Protein AF-R6P346-F1 (afdb_monomer)

Radius of gyration: 27.14 Å; Cα contacts (8 Å, |Δi|>4): 296; chains: 1; bounding box: 44×30×105 Å

Solvent-accessible surface area (backbone atoms only — not comparable to full-atom values): 9159 Å² total; per-residue (Å²): 132,90,81,92,87,89,82,78,83,77,78,68,82,80,81,81,83,85,81,82,84,77,73,77,71,70,76,70,74,72,67,79,72,80,58,86,60,63,39,79,64,28,87,74,24,28,41,23,82,44,102,48,76,56,70,50,68,56,84,83,54,92,90,52,68,62,39,44,35,38,39,32,44,35,29,41,39,32,44,99,91,45,80,45,60,34,38,40,38,41,31,28,41,20,12,69,81,76,66,38,36,34,47,75,49,69,51,77,48,56,88,56,82,54,59,46,73,49,77,48,76,58,56,27,32,39,38,38,38,36,25,44,72,88,40,64,36,34,72,52,36,37,37,46,39,34,86,60,51,74,43,81,104

Secondary structure (DSSP, 8-state):
--------SSSSTTSSS-S-----------TT---TT-EE-STT-EEEEEEEEEEEE----TT--EEEEEEEEEEEEE-SS-EEEEEEEEEEEEETTTTEEEEEEEEEE--STTEEEEEEEETTEEEEEEEETTEEEEEEEEEE-TTS-EEE-

Sequence (153 aa):
MKKAVSIPLALILTFAICLSANAWVEVVDCGSVEIGGLRPIKNGYHLMDVDEENSFVSDVVRGCPERAKSATFAYVISNDELVERLYVTVSGIYSQVGNDADITSASCVCPADGFGYRVSVNGNICTVYLTFDDVEAGAISYKLATNGSITKI

pLDDT: mean 78.71, std 21.58, range [34.0, 98.0]

Structure (mmCIF, N/CA/C/O backbone):
data_AF-R6P346-F1
#
_entry.id   AF-R6P346-F1
#
loop_
_atom_site.group_PDB
_atom_site.id
_atom_site.type_symbol
_atom_site.label_atom_id
_atom_site.label_alt_id
_atom_site.label_comp_id
_atom_site.label_asym_id
_atom_site.label_entity_id
_atom_site.label_seq_id
_atom_site.pdbx_PDB_ins_code
_atom_site.Cartn_x
_atom_site.Cartn_y
_atom_site.Cartn_z
_atom_site.occupancy
_atom_site.B_iso_or_equiv
_atom_site.auth_seq_id
_atom_site.auth_comp_id
_atom_site.auth_asym_id
_atom_site.auth_atom_id
_atom_site.pdbx_PDB_model_num
ATOM 1 N N . MET A 1 1 ? 3.985 -8.523 -83.842 1.00 39.81 1 MET A N 1
ATOM 2 C CA . MET A 1 1 ? 4.660 -7.242 -83.516 1.00 39.81 1 MET A CA 1
ATOM 3 C C . MET A 1 1 ? 3.648 -6.396 -82.743 1.00 39.81 1 MET A C 1
ATOM 5 O O . MET A 1 1 ? 2.560 -6.212 -83.256 1.00 39.81 1 MET A O 1
ATOM 9 N N . LYS A 1 2 ? 3.821 -6.228 -81.418 1.00 37.00 2 LYS A N 1
ATOM 10 C CA . LYS A 1 2 ? 4.180 -4.947 -80.750 1.00 37.00 2 LYS A CA 1
ATOM 11 C C . LYS A 1 2 ? 3.226 -3.801 -81.168 1.00 37.00 2 LYS A C 1
ATOM 13 O O . LYS A 1 2 ? 3.266 -3.433 -82.326 1.00 37.00 2 LYS A O 1
ATOM 18 N N . LYS A 1 3 ? 2.400 -3.160 -80.331 1.00 41.12 3 LYS A N 1
ATOM 19 C CA . LYS A 1 3 ? 2.370 -2.957 -78.869 1.00 41.12 3 LYS A CA 1
ATOM 20 C C . LYS A 1 3 ? 0.949 -2.528 -78.454 1.00 41.12 3 LYS A C 1
ATOM 22 O O . LYS A 1 3 ? 0.375 -1.660 -79.100 1.00 41.12 3 LYS A O 1
ATOM 27 N N . ALA A 1 4 ? 0.454 -3.064 -77.342 1.00 47.50 4 ALA A N 1
ATOM 28 C CA . ALA A 1 4 ? -0.567 -2.423 -76.518 1.00 47.50 4 ALA A CA 1
ATOM 29 C C . ALA A 1 4 ? 0.152 -1.499 -75.523 1.00 47.50 4 ALA A C 1
ATOM 31 O O . ALA A 1 4 ? 1.003 -1.973 -74.774 1.00 47.50 4 ALA A O 1
ATOM 32 N N . VAL A 1 5 ? -0.138 -0.196 -75.541 1.00 43.16 5 VAL A N 1
ATOM 33 C CA . VAL A 1 5 ? 0.231 0.745 -74.471 1.00 43.16 5 VAL A CA 1
ATOM 34 C C . VAL A 1 5 ? -0.876 1.786 -74.369 1.00 43.16 5 VAL A C 1
ATOM 36 O O . VAL A 1 5 ? -0.962 2.690 -75.190 1.00 43.16 5 VAL A O 1
ATOM 39 N N . SER A 1 6 ? -1.725 1.645 -73.362 1.00 49.28 6 SER A N 1
ATOM 40 C CA . SER A 1 6 ? -2.453 2.749 -72.738 1.00 49.28 6 SER A CA 1
ATOM 41 C C . SER A 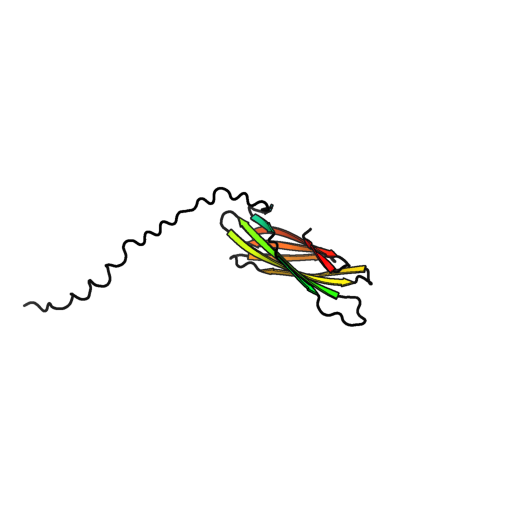1 6 ? -3.057 2.189 -71.461 1.00 49.28 6 SER A C 1
ATOM 43 O O . SER A 1 6 ? -4.119 1.594 -71.516 1.00 49.28 6 SER A O 1
ATOM 45 N N . ILE A 1 7 ? -2.274 2.240 -70.385 1.00 52.97 7 ILE A N 1
ATOM 46 C CA . ILE A 1 7 ? -2.582 2.139 -68.945 1.00 52.97 7 ILE A CA 1
ATOM 47 C C . ILE A 1 7 ? -1.172 2.090 -68.332 1.00 52.97 7 ILE A C 1
ATOM 49 O O . ILE A 1 7 ? -0.569 1.020 -68.266 1.00 52.97 7 ILE A O 1
ATOM 53 N N . PRO A 1 8 ? -0.539 3.246 -68.067 1.00 45.06 8 PRO A N 1
ATOM 54 C CA . PRO A 1 8 ? -0.301 3.551 -66.661 1.00 45.06 8 PRO A CA 1
ATOM 55 C C . PRO A 1 8 ? -0.203 5.069 -66.436 1.00 45.06 8 PRO A C 1
ATOM 57 O O . PRO A 1 8 ? 0.866 5.590 -66.148 1.00 45.06 8 PRO A O 1
ATOM 60 N N . LEU A 1 9 ? -1.308 5.802 -66.582 1.00 42.62 9 LEU A N 1
ATOM 61 C CA . LEU A 1 9 ? -1.366 7.200 -66.123 1.00 42.62 9 LEU A CA 1
ATOM 62 C C . LEU A 1 9 ? -2.021 7.331 -64.735 1.00 42.62 9 LEU A C 1
ATOM 64 O O . LEU A 1 9 ? -1.999 8.396 -64.136 1.00 42.62 9 LEU A O 1
ATOM 68 N N . ALA A 1 10 ? -2.547 6.233 -64.182 1.00 45.72 10 ALA A N 1
ATOM 69 C CA . ALA A 1 10 ? -3.195 6.217 -62.869 1.00 45.72 10 ALA A CA 1
ATOM 70 C C . ALA A 1 10 ? -2.280 5.762 -61.713 1.00 45.72 10 ALA A C 1
ATOM 72 O O . ALA A 1 10 ? -2.703 5.810 -60.565 1.00 45.72 10 ALA A O 1
ATOM 73 N N . LEU A 1 11 ? -1.033 5.346 -61.979 1.00 43.66 11 LEU A N 1
ATOM 74 C CA . LEU A 1 11 ? -0.119 4.850 -60.934 1.00 43.66 11 LEU A CA 1
ATOM 75 C C . LEU A 1 11 ? 0.850 5.914 -60.379 1.00 43.66 11 LEU A C 1
ATOM 77 O O . LEU A 1 11 ? 1.749 5.581 -59.616 1.00 43.66 11 LEU A O 1
ATOM 81 N N . ILE A 1 12 ? 0.696 7.185 -60.763 1.00 47.59 12 ILE A N 1
ATOM 82 C CA . ILE A 1 12 ? 1.552 8.289 -60.284 1.00 47.59 12 ILE A CA 1
ATOM 83 C C . ILE A 1 12 ? 0.837 9.132 -59.204 1.00 47.59 12 ILE A C 1
ATOM 85 O O . ILE A 1 12 ? 1.460 9.961 -58.550 1.00 47.59 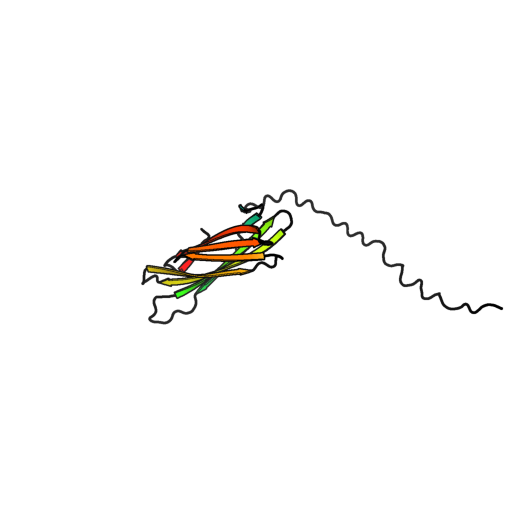12 ILE A O 1
ATOM 89 N N . LEU A 1 13 ? -0.448 8.875 -58.923 1.00 42.88 13 LEU A N 1
ATOM 90 C CA . LEU A 1 13 ? -1.245 9.684 -57.988 1.00 42.88 13 LEU A CA 1
ATOM 91 C C . LEU A 1 13 ? -1.250 9.190 -56.525 1.00 42.88 13 LEU A C 1
ATOM 93 O O . LEU A 1 13 ? -2.046 9.669 -55.727 1.00 42.88 13 LEU A O 1
ATOM 97 N N . THR A 1 14 ? -0.366 8.271 -56.132 1.00 46.47 14 THR A N 1
ATOM 98 C CA . THR A 1 14 ? -0.296 7.794 -54.731 1.00 46.47 14 THR A CA 1
ATOM 99 C C . THR A 1 14 ? 1.084 7.883 -54.087 1.00 46.47 14 THR A C 1
ATOM 101 O O . THR A 1 14 ? 1.232 7.503 -52.933 1.00 46.47 14 THR A O 1
ATOM 104 N N . PHE A 1 15 ? 2.084 8.446 -54.772 1.00 42.84 15 PHE A N 1
ATOM 105 C CA . PHE A 1 15 ? 3.460 8.545 -54.255 1.00 42.84 15 PHE A CA 1
ATOM 106 C C . PHE A 1 15 ? 3.979 9.986 -54.111 1.00 42.84 15 PHE A C 1
ATOM 108 O O . PHE A 1 15 ? 5.182 10.223 -54.148 1.00 42.84 15 PHE A O 1
ATOM 115 N N . ALA A 1 16 ? 3.079 10.961 -53.948 1.00 46.00 16 ALA A N 1
ATOM 116 C CA . ALA A 1 16 ? 3.434 12.381 -53.842 1.00 46.00 16 ALA A CA 1
ATOM 117 C C . ALA A 1 16 ? 2.841 13.096 -52.611 1.00 46.00 16 ALA A C 1
ATOM 119 O O . ALA A 1 16 ? 2.700 14.314 -52.621 1.00 46.00 16 ALA A O 1
ATOM 120 N N . ILE A 1 17 ? 2.522 12.362 -51.538 1.00 46.56 17 ILE A N 1
ATOM 121 C CA . ILE A 1 17 ? 2.212 12.955 -50.222 1.00 46.56 17 ILE A CA 1
ATOM 122 C C . ILE A 1 17 ? 2.934 12.165 -49.120 1.00 46.56 17 ILE A C 1
ATOM 124 O O . ILE A 1 17 ? 2.316 11.597 -48.230 1.00 46.56 17 ILE A O 1
ATOM 128 N N . CYS A 1 18 ? 4.262 12.082 -49.195 1.00 44.25 18 CYS A N 1
ATOM 129 C CA . CYS A 1 18 ? 5.082 11.590 -48.076 1.00 44.25 18 CYS A CA 1
ATOM 130 C C . CYS A 1 18 ? 6.314 12.464 -47.810 1.00 44.25 18 CYS A C 1
ATOM 132 O O . CYS A 1 18 ? 7.268 12.000 -47.196 1.00 44.25 18 CYS A O 1
ATOM 134 N N . LEU A 1 19 ? 6.320 13.728 -48.238 1.00 45.56 19 LEU A N 1
ATOM 135 C CA . LEU A 1 19 ? 7.396 14.651 -47.888 1.00 45.56 19 LEU A CA 1
ATOM 136 C C . LEU A 1 19 ? 6.845 15.901 -47.208 1.00 45.56 19 LEU A C 1
ATOM 138 O O . LEU A 1 19 ? 5.982 16.586 -47.745 1.00 45.56 19 LEU A O 1
ATOM 142 N N . SER A 1 20 ? 7.419 16.133 -46.026 1.00 51.88 20 SER A N 1
ATOM 143 C CA . SER A 1 20 ? 7.351 17.294 -45.142 1.00 51.88 20 SER A CA 1
ATOM 144 C C . SER A 1 20 ? 6.097 17.467 -44.284 1.00 51.88 20 SER A C 1
ATOM 146 O O . SER A 1 20 ? 5.425 18.491 -44.336 1.00 51.88 20 SER A O 1
ATOM 148 N N . ALA A 1 21 ? 5.879 16.521 -43.374 1.00 39.91 21 ALA A N 1
ATOM 149 C CA . ALA A 1 21 ? 5.575 16.899 -41.999 1.00 39.91 21 ALA A CA 1
ATOM 150 C C . ALA A 1 21 ? 6.814 16.561 -41.169 1.00 39.91 21 ALA A C 1
ATOM 152 O O . ALA A 1 21 ? 6.885 15.534 -40.500 1.00 39.91 21 ALA A O 1
ATOM 153 N N . ASN A 1 22 ? 7.834 17.411 -41.271 1.00 48.03 22 ASN A N 1
ATOM 154 C CA . ASN A 1 22 ? 8.889 17.434 -40.273 1.00 48.03 22 ASN A CA 1
ATOM 155 C C . ASN A 1 22 ? 8.199 18.012 -39.039 1.00 48.03 22 ASN A C 1
ATOM 157 O O . ASN A 1 22 ? 8.160 19.228 -38.863 1.00 48.03 22 ASN A O 1
ATOM 161 N N . ALA A 1 23 ? 7.552 17.159 -38.247 1.00 39.91 23 ALA A N 1
ATOM 162 C CA . ALA A 1 23 ? 7.276 17.501 -36.871 1.00 39.91 23 ALA A CA 1
ATOM 163 C C . ALA A 1 23 ? 8.659 17.651 -36.248 1.00 39.91 23 ALA A C 1
ATOM 165 O O . ALA A 1 23 ? 9.342 16.668 -35.962 1.00 39.91 23 ALA A O 1
ATOM 166 N N . TRP A 1 24 ? 9.117 18.896 -36.159 1.00 39.53 24 TRP A N 1
ATOM 167 C CA . TRP A 1 24 ? 10.137 19.264 -35.205 1.00 39.53 24 TRP A CA 1
ATOM 168 C C . TRP A 1 24 ? 9.511 18.935 -33.858 1.00 39.53 24 TRP A C 1
ATOM 170 O O . TRP A 1 24 ? 8.759 19.722 -33.292 1.00 39.53 24 TRP A O 1
ATOM 180 N N . VAL A 1 25 ? 9.730 17.702 -33.407 1.00 39.44 25 VAL A N 1
ATOM 181 C CA . VAL A 1 25 ? 9.701 17.406 -31.991 1.00 39.44 25 VAL A CA 1
ATOM 182 C C . VAL A 1 25 ? 10.872 18.218 -31.477 1.00 39.44 25 VAL A C 1
ATOM 184 O O . VAL A 1 25 ? 12.027 17.803 -31.571 1.00 39.44 25 VAL A O 1
ATOM 187 N N . GLU A 1 26 ? 10.582 19.441 -31.038 1.00 36.34 26 GLU A N 1
ATOM 188 C CA . GLU A 1 26 ? 11.380 20.019 -29.980 1.00 36.34 26 GLU A CA 1
ATOM 189 C C . GLU A 1 26 ? 11.356 18.954 -28.892 1.00 36.34 26 GLU A C 1
ATOM 191 O O . GLU A 1 26 ? 10.346 18.734 -28.222 1.00 36.34 26 GLU A O 1
ATOM 196 N N . VAL A 1 27 ? 12.462 18.219 -28.784 1.00 43.91 27 VAL A N 1
ATOM 197 C CA . VAL A 1 27 ? 12.858 17.677 -27.500 1.00 43.91 27 VAL A CA 1
ATOM 198 C C . VAL A 1 27 ? 13.026 18.933 -26.669 1.00 43.91 27 VAL A C 1
ATOM 200 O O . VAL A 1 27 ? 14.066 19.589 -26.704 1.00 43.91 27 VAL A O 1
ATOM 203 N N . VAL A 1 28 ? 11.923 19.343 -26.042 1.00 41.72 28 VAL A N 1
ATOM 204 C CA . VAL A 1 28 ? 11.966 20.197 -24.878 1.00 41.72 28 VAL A CA 1
ATOM 205 C C . VAL A 1 28 ? 12.842 19.390 -23.950 1.00 41.72 28 VAL A C 1
ATOM 207 O O . VAL A 1 28 ? 12.429 18.361 -23.419 1.00 41.72 28 VAL A O 1
ATOM 210 N N . ASP A 1 29 ? 14.105 19.791 -23.893 1.00 37.41 29 ASP A N 1
ATOM 211 C CA . ASP A 1 29 ? 14.976 19.475 -22.791 1.00 37.41 29 ASP A CA 1
ATOM 212 C C . ASP A 1 29 ? 14.176 19.956 -21.585 1.00 37.41 29 ASP A C 1
ATOM 214 O O . ASP A 1 29 ? 14.063 21.161 -21.332 1.00 37.41 29 ASP A O 1
ATOM 218 N N . CYS A 1 30 ? 13.456 19.027 -20.951 1.00 41.06 30 CYS A N 1
ATOM 219 C CA . CYS A 1 30 ? 12.820 19.230 -19.667 1.00 41.06 30 CYS A CA 1
ATOM 220 C C . CYS A 1 30 ? 13.983 19.381 -18.698 1.00 41.06 30 CYS A C 1
ATOM 222 O O . CYS A 1 30 ? 14.306 18.450 -17.960 1.00 41.06 30 CYS A O 1
ATOM 224 N N . GLY A 1 31 ? 14.656 20.533 -18.794 1.00 34.00 31 GLY A N 1
ATOM 225 C CA . GLY A 1 31 ? 15.791 20.912 -17.990 1.00 34.00 31 GLY A CA 1
ATOM 226 C C . GLY A 1 31 ? 15.411 20.582 -16.573 1.00 34.00 31 GLY A C 1
ATOM 227 O O . GLY A 1 31 ? 14.370 21.059 -16.124 1.00 34.00 31 GLY A O 1
ATOM 228 N N . SER A 1 32 ? 16.187 19.663 -15.993 1.00 45.72 32 SER A N 1
ATOM 229 C CA . SER A 1 32 ? 16.034 19.080 -14.665 1.00 45.72 32 SER A CA 1
ATOM 230 C C . SER A 1 32 ? 14.835 19.666 -13.938 1.00 45.72 32 SER A C 1
ATOM 232 O O . SER A 1 32 ? 14.961 20.688 -13.252 1.00 45.72 32 SER A O 1
ATOM 234 N N . VAL A 1 33 ? 13.651 19.080 -14.146 1.00 42.12 33 VAL A N 1
ATOM 235 C CA . VAL A 1 33 ? 12.541 19.422 -13.272 1.00 42.12 33 VAL A CA 1
ATOM 236 C C . VAL A 1 33 ? 13.011 18.918 -11.920 1.00 42.12 33 VAL A C 1
ATOM 238 O O . VAL A 1 33 ? 13.020 17.717 -11.658 1.00 42.12 33 VAL A O 1
ATOM 241 N N . GLU A 1 34 ? 13.492 19.831 -11.082 1.00 39.56 34 GLU A N 1
ATOM 242 C CA . GLU A 1 34 ? 13.588 19.595 -9.657 1.00 39.56 34 GLU A CA 1
ATOM 243 C C . GLU A 1 34 ? 12.139 19.446 -9.190 1.00 39.56 34 GLU A C 1
ATOM 245 O O . GLU A 1 34 ? 11.497 20.392 -8.732 1.00 39.56 34 GLU A O 1
ATOM 250 N N . ILE A 1 35 ? 11.576 18.255 -9.418 1.00 47.94 35 ILE A N 1
ATOM 251 C CA . ILE A 1 35 ? 10.271 17.853 -8.921 1.00 47.94 35 ILE A CA 1
ATOM 252 C C . ILE A 1 35 ? 10.475 17.702 -7.420 1.00 47.94 35 ILE A C 1
ATOM 254 O O . ILE A 1 35 ? 10.807 16.627 -6.911 1.00 47.94 35 ILE A O 1
ATOM 258 N N . GLY A 1 36 ? 10.346 18.819 -6.704 1.00 41.00 36 GLY A N 1
ATOM 259 C CA . GLY A 1 36 ? 10.256 18.818 -5.256 1.00 41.00 36 GLY A CA 1
ATOM 260 C C . GLY A 1 36 ? 9.183 17.811 -4.858 1.00 41.00 36 GLY A C 1
ATOM 261 O O . GLY A 1 36 ? 8.013 17.998 -5.173 1.00 41.00 36 GLY A O 1
ATOM 262 N N . GLY A 1 37 ? 9.594 16.706 -4.234 1.00 59.81 37 GLY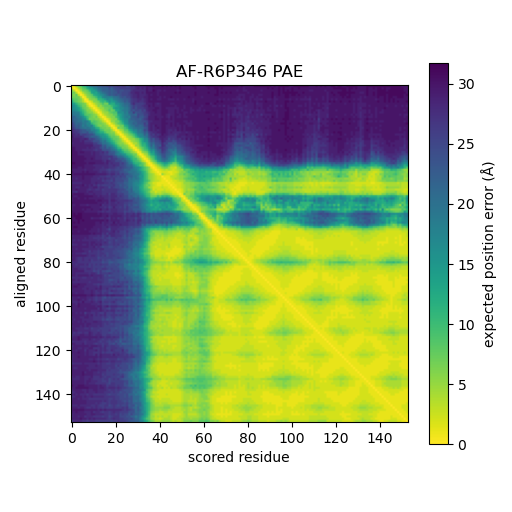 A N 1
ATOM 263 C CA . GLY A 1 37 ? 8.688 15.625 -3.843 1.00 59.81 37 GLY A CA 1
ATOM 264 C C . GLY A 1 37 ? 9.032 14.235 -4.379 1.00 59.81 37 GLY A C 1
ATOM 265 O O . GLY A 1 37 ? 8.502 13.273 -3.827 1.00 59.81 37 GLY A O 1
ATOM 266 N N . LEU A 1 38 ? 9.933 14.087 -5.363 1.00 67.50 38 LEU A N 1
ATOM 267 C CA . LEU A 1 38 ? 10.454 12.766 -5.746 1.00 67.50 38 LEU A CA 1
ATOM 268 C C . LEU A 1 38 ? 11.334 12.201 -4.627 1.00 67.50 38 LEU A C 1
ATOM 270 O O . LEU A 1 38 ? 12.421 12.706 -4.341 1.0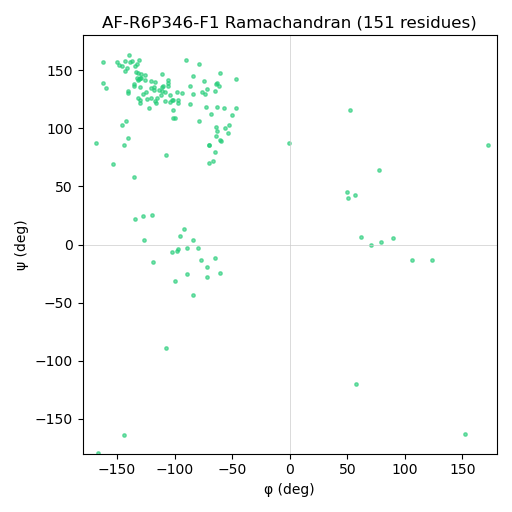0 67.50 38 LEU A O 1
ATOM 274 N N . ARG A 1 39 ? 10.871 11.128 -3.989 1.00 81.44 39 ARG A N 1
ATOM 275 C CA . ARG A 1 39 ? 11.622 10.405 -2.962 1.00 81.44 39 ARG A CA 1
ATOM 276 C C . ARG A 1 39 ? 12.209 9.139 -3.580 1.00 81.44 39 ARG A C 1
ATOM 278 O O . ARG A 1 39 ? 11.436 8.348 -4.124 1.00 81.44 39 ARG A O 1
ATOM 285 N N . PRO A 1 40 ? 13.534 8.921 -3.512 1.00 82.38 40 PRO A N 1
ATOM 286 C CA . PRO A 1 40 ? 14.102 7.649 -3.932 1.00 82.38 40 PRO A CA 1
ATOM 287 C C . PRO A 1 40 ? 13.528 6.533 -3.056 1.00 82.38 40 PRO A C 1
ATOM 289 O O . PRO A 1 40 ? 13.418 6.688 -1.837 1.00 82.38 40 PRO A O 1
ATOM 292 N N . ILE A 1 41 ? 13.159 5.423 -3.688 1.00 86.44 41 ILE A N 1
ATOM 293 C CA . ILE A 1 41 ? 12.725 4.207 -3.003 1.00 86.44 41 ILE A CA 1
ATOM 294 C C . ILE A 1 41 ? 13.818 3.139 -3.131 1.00 86.44 41 ILE A C 1
ATOM 296 O O . ILE A 1 41 ? 14.708 3.093 -2.282 1.00 86.44 41 ILE A O 1
ATOM 300 N N . LYS A 1 42 ? 13.827 2.311 -4.180 1.00 89.25 42 LYS A N 1
ATOM 301 C CA . LYS A 1 42 ? 14.852 1.279 -4.398 1.00 89.25 42 LYS A CA 1
ATOM 302 C C . LYS A 1 42 ? 15.183 1.139 -5.881 1.00 89.25 42 LYS A C 1
ATOM 304 O O . LYS A 1 42 ? 14.377 1.503 -6.720 1.00 89.25 42 LYS A O 1
ATOM 309 N N . ASN A 1 43 ? 16.362 0.600 -6.204 1.00 87.06 43 ASN A N 1
ATOM 310 C CA . ASN A 1 43 ? 16.745 0.194 -7.566 1.00 87.06 43 ASN A CA 1
ATOM 311 C C . ASN A 1 43 ? 16.525 1.273 -8.651 1.00 87.06 43 ASN A C 1
ATOM 313 O O . ASN A 1 43 ? 16.085 0.962 -9.749 1.00 87.06 43 ASN A O 1
ATOM 317 N N . GLY A 1 44 ? 16.815 2.542 -8.336 1.00 85.31 44 GLY A N 1
ATOM 318 C CA . GLY A 1 44 ? 16.655 3.662 -9.276 1.00 85.31 44 GLY A CA 1
ATOM 319 C C . GLY A 1 44 ? 15.219 4.170 -9.432 1.00 85.31 44 GLY A C 1
ATOM 320 O O . GLY A 1 44 ? 14.985 5.098 -10.196 1.00 85.31 44 GLY A O 1
ATOM 321 N N . TYR A 1 45 ? 14.260 3.602 -8.695 1.00 91.00 45 TYR A N 1
ATOM 322 C CA . TYR A 1 45 ? 12.890 4.089 -8.679 1.00 91.00 45 TYR A CA 1
ATOM 323 C C . TYR A 1 45 ? 12.709 5.245 -7.695 1.00 91.00 45 TYR A C 1
ATOM 325 O O . TYR A 1 45 ? 13.267 5.273 -6.589 1.00 91.00 45 TYR A O 1
ATOM 333 N N . HIS A 1 46 ? 11.844 6.168 -8.089 1.00 90.62 46 HIS A N 1
ATOM 334 C CA . HIS A 1 46 ? 11.432 7.339 -7.341 1.00 90.62 46 HIS A CA 1
ATOM 335 C C . HIS A 1 46 ? 9.910 7.378 -7.234 1.00 90.62 46 HIS A C 1
ATOM 337 O O . HIS A 1 46 ? 9.197 6.981 -8.156 1.00 90.62 46 HIS A O 1
ATOM 343 N N . LEU A 1 47 ? 9.416 7.883 -6.107 1.00 91.12 47 LEU A N 1
ATOM 344 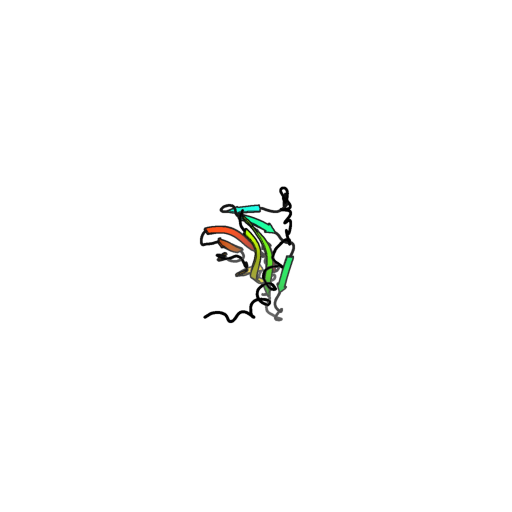C CA . LEU A 1 47 ? 7.994 8.025 -5.826 1.00 91.12 47 LEU A CA 1
ATOM 345 C C . LEU A 1 47 ? 7.674 9.475 -5.465 1.00 91.12 47 LEU A C 1
ATOM 347 O O . LEU A 1 47 ? 8.329 10.055 -4.598 1.00 91.12 47 LEU A O 1
ATOM 351 N N . MET A 1 48 ? 6.644 10.037 -6.084 1.00 90.56 48 MET A N 1
ATOM 352 C CA . MET A 1 48 ? 6.092 11.348 -5.753 1.00 90.56 48 MET A CA 1
ATOM 353 C C . MET A 1 48 ? 4.643 11.191 -5.297 1.00 90.56 48 MET A C 1
ATOM 355 O O . MET A 1 48 ? 3.856 10.504 -5.944 1.00 90.56 48 MET A O 1
ATOM 359 N N . ASP A 1 49 ? 4.302 11.837 -4.185 1.00 88.00 49 ASP A N 1
ATOM 360 C CA . ASP A 1 49 ? 2.931 11.903 -3.682 1.00 88.00 49 ASP A CA 1
ATOM 361 C C . ASP A 1 49 ? 2.093 12.825 -4.582 1.00 88.00 49 ASP A C 1
ATOM 363 O O . ASP A 1 49 ? 2.531 13.922 -4.933 1.00 88.00 49 ASP A O 1
ATOM 367 N N . VAL A 1 50 ? 0.894 12.381 -4.961 1.00 84.94 50 VAL A N 1
ATOM 368 C CA . VAL A 1 50 ? -0.105 13.223 -5.626 1.00 84.94 50 VAL A CA 1
ATOM 369 C C . VAL A 1 50 ? -1.159 13.573 -4.585 1.00 84.94 50 VAL A C 1
ATOM 371 O O . VAL A 1 50 ? -1.682 12.679 -3.920 1.00 84.94 50 VAL A O 1
ATOM 374 N N . ASP A 1 51 ? -1.475 14.862 -4.446 1.00 70.88 51 ASP A N 1
ATOM 375 C CA . ASP A 1 51 ? -2.516 15.356 -3.536 1.00 70.88 51 ASP A CA 1
ATOM 376 C C . ASP A 1 51 ? -3.918 14.964 -4.048 1.00 70.88 51 ASP A C 1
ATOM 378 O O . ASP A 1 51 ? -4.695 15.784 -4.534 1.00 70.88 51 ASP A O 1
ATOM 382 N N . GLU A 1 52 ? -4.231 13.673 -3.978 1.00 64.12 52 GLU A N 1
ATOM 383 C CA . GLU A 1 52 ? -5.507 13.078 -4.360 1.00 64.12 52 GLU A CA 1
ATOM 384 C C . GLU A 1 52 ? -5.805 11.929 -3.381 1.00 64.12 52 GLU A C 1
ATOM 386 O O . GLU A 1 52 ? -5.448 10.772 -3.608 1.00 64.12 52 GLU A O 1
ATOM 391 N N . GLU A 1 53 ? -6.417 12.263 -2.239 1.00 59.75 53 GLU A N 1
ATOM 392 C CA . GLU A 1 53 ? -6.913 11.275 -1.276 1.00 59.75 53 GLU A CA 1
ATOM 393 C C . GLU A 1 53 ? -8.428 11.130 -1.428 1.00 59.75 53 GLU A C 1
ATOM 395 O O . GLU A 1 53 ? -9.206 11.994 -1.01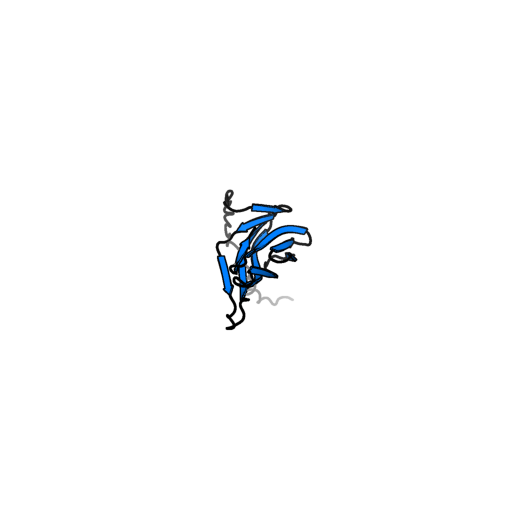8 1.00 59.75 53 GLU A O 1
ATOM 400 N N . ASN A 1 54 ? -8.856 9.993 -1.971 1.00 71.62 54 ASN A N 1
ATOM 401 C CA . ASN A 1 54 ? -10.265 9.620 -1.976 1.00 71.62 54 ASN A CA 1
ATOM 402 C C . ASN A 1 54 ? -10.511 8.627 -0.846 1.00 71.62 54 ASN A C 1
ATOM 404 O O . ASN A 1 54 ? -10.086 7.471 -0.912 1.00 71.62 54 ASN A O 1
ATOM 408 N N . SER A 1 55 ? -11.207 9.076 0.200 1.00 70.31 55 SER A N 1
ATOM 409 C CA . SER A 1 55 ? -11.511 8.250 1.365 1.00 70.31 55 SER A CA 1
ATOM 410 C C . SER A 1 55 ? -13.016 8.057 1.549 1.00 70.31 55 SER A C 1
ATOM 412 O O . SER A 1 55 ? -13.814 8.986 1.447 1.00 70.31 55 SER A O 1
ATOM 414 N N . PHE A 1 56 ? -13.416 6.823 1.841 1.00 75.12 56 PHE A N 1
ATOM 415 C CA . PHE A 1 56 ? -14.809 6.404 1.968 1.00 75.12 56 PHE A CA 1
ATOM 416 C C . PHE A 1 56 ? -15.005 5.592 3.251 1.00 75.12 56 PHE A C 1
ATOM 418 O O . PHE A 1 56 ? -14.134 4.818 3.644 1.00 75.12 56 PHE A O 1
ATOM 425 N N . VAL A 1 57 ? -16.139 5.784 3.922 1.00 76.25 57 VAL A N 1
ATOM 426 C CA . VAL A 1 57 ? -16.563 5.012 5.101 1.00 76.25 57 VAL A CA 1
ATOM 427 C C . VAL A 1 57 ? -17.843 4.287 4.704 1.00 76.25 57 VAL A C 1
ATOM 429 O O . VAL A 1 57 ? -18.784 4.954 4.279 1.00 76.25 57 VAL A O 1
ATOM 432 N N . SER A 1 58 ? -17.893 2.957 4.821 1.00 71.38 58 SER A N 1
ATOM 433 C CA . SER A 1 58 ? -19.144 2.233 4.556 1.00 71.38 58 SER A CA 1
ATOM 434 C C . SER A 1 58 ? -20.101 2.334 5.747 1.00 71.38 58 SER A C 1
ATOM 436 O O . SER A 1 58 ? -19.666 2.540 6.881 1.00 71.38 58 SER A O 1
ATOM 438 N N . ASP A 1 59 ? -21.398 2.183 5.471 1.00 60.44 59 ASP A N 1
ATOM 439 C CA . ASP A 1 59 ? -22.507 2.536 6.364 1.00 60.44 59 ASP A CA 1
ATOM 440 C C . ASP A 1 59 ? -22.381 2.079 7.824 1.00 60.44 59 ASP A C 1
ATOM 442 O O . ASP A 1 59 ? -21.958 0.971 8.154 1.00 60.44 59 ASP A O 1
ATOM 446 N N . VAL A 1 60 ? -22.852 2.963 8.707 1.00 57.50 60 VAL A N 1
ATOM 447 C CA . VAL A 1 60 ? -22.959 2.744 10.149 1.00 57.50 60 VAL A CA 1
ATOM 448 C C . VAL A 1 60 ? -24.195 1.895 10.436 1.00 57.50 60 VAL A C 1
ATOM 450 O O . VAL A 1 60 ? -25.323 2.393 10.420 1.00 57.50 60 VAL A O 1
ATOM 453 N N . VAL A 1 61 ? -24.001 0.621 10.772 1.00 64.81 61 VAL A N 1
ATOM 454 C CA . VAL A 1 61 ? -25.079 -0.194 11.346 1.00 64.81 61 VAL A CA 1
ATOM 455 C C . VAL A 1 61 ? -25.322 0.275 12.783 1.00 64.81 61 VAL A C 1
ATOM 457 O O . VAL A 1 61 ? -24.429 0.217 13.629 1.00 64.81 61 VAL A O 1
ATOM 460 N N . ARG A 1 62 ? -26.535 0.764 13.084 1.00 58.91 62 ARG A N 1
ATOM 461 C CA . ARG A 1 62 ? -26.908 1.161 14.454 1.00 58.91 62 ARG A CA 1
ATOM 462 C C . ARG A 1 62 ? -26.715 -0.028 15.401 1.00 58.91 62 ARG A C 1
ATOM 464 O O . ARG A 1 62 ? -27.397 -1.035 15.258 1.00 58.91 62 ARG A O 1
ATOM 471 N N . GLY A 1 63 ? -25.818 0.121 16.376 1.00 65.81 63 GLY A N 1
ATOM 472 C CA . GLY A 1 63 ? -25.505 -0.907 17.375 1.00 65.81 63 GLY A CA 1
ATOM 473 C C . GLY A 1 63 ? -24.159 -1.612 17.176 1.00 65.81 63 GLY A C 1
ATOM 474 O O . GLY A 1 63 ? -23.685 -2.233 18.121 1.00 65.81 63 GLY A O 1
ATOM 475 N N . CYS A 1 64 ? -23.509 -1.461 16.018 1.00 75.75 64 CYS A N 1
ATOM 476 C CA . CYS A 1 64 ? -22.145 -1.941 15.791 1.00 75.75 64 CYS A CA 1
ATOM 477 C C . CYS A 1 64 ? -21.166 -0.761 15.900 1.00 75.75 64 CYS A C 1
ATOM 479 O O . CYS A 1 64 ? -21.258 0.182 15.111 1.00 75.75 64 CYS A O 1
ATOM 481 N N . PRO A 1 65 ? -20.251 -0.761 16.886 1.00 80.81 65 PRO A N 1
ATOM 482 C CA . PRO A 1 65 ? -19.284 0.321 17.044 1.00 80.81 65 PRO A CA 1
ATOM 483 C C . PRO A 1 65 ? -18.129 0.239 16.031 1.00 80.81 65 PRO A C 1
ATOM 485 O O . PRO A 1 65 ? -17.376 1.204 15.897 1.00 80.81 65 PRO A O 1
ATOM 488 N N . GLU A 1 66 ? -17.978 -0.895 15.348 1.00 88.75 66 GLU A N 1
ATOM 489 C CA . GLU A 1 66 ? -17.021 -1.122 14.265 1.00 88.75 66 GLU A CA 1
ATOM 490 C C . GLU A 1 66 ? -17.472 -0.431 12.975 1.00 88.75 66 GLU A C 1
ATOM 492 O O . GLU A 1 66 ? -18.657 -0.414 12.629 1.00 88.75 66 GLU A O 1
ATOM 497 N N . ARG A 1 67 ? -16.515 0.145 12.248 1.00 90.19 67 ARG A N 1
ATOM 498 C CA . ARG A 1 67 ? -16.739 0.831 10.973 1.00 90.19 67 ARG A CA 1
ATOM 499 C C . ARG A 1 67 ? -15.681 0.411 9.971 1.00 90.19 67 ARG A C 1
ATOM 501 O O . ARG A 1 67 ? -14.499 0.389 10.304 1.00 90.19 67 ARG A O 1
ATOM 508 N N . ALA A 1 68 ? -16.093 0.143 8.736 1.00 91.62 68 ALA A N 1
ATOM 509 C CA . ALA A 1 68 ? -15.150 -0.084 7.652 1.00 91.62 68 ALA A CA 1
ATOM 510 C C . ALA A 1 68 ? -14.751 1.246 6.999 1.00 91.62 68 ALA A C 1
ATOM 512 O O . ALA A 1 68 ? -15.588 2.113 6.726 1.00 91.62 68 ALA A O 1
ATOM 513 N N . LYS A 1 69 ? -13.455 1.396 6.736 1.00 92.06 69 LYS A N 1
ATOM 514 C CA . LYS A 1 69 ? -12.856 2.543 6.056 1.00 92.06 69 LYS A CA 1
ATOM 515 C C . LYS A 1 69 ? -12.044 2.049 4.870 1.00 92.06 69 LYS A C 1
ATOM 517 O O . LYS A 1 69 ? -11.334 1.053 4.978 1.00 92.06 69 LYS A O 1
ATOM 522 N N . SER A 1 70 ? -12.101 2.793 3.773 1.00 93.50 70 SER A N 1
ATOM 523 C CA . SER A 1 70 ? -11.160 2.667 2.667 1.00 93.50 70 SER A CA 1
ATOM 524 C C . SER A 1 70 ? -10.588 4.033 2.300 1.00 93.50 70 SER A C 1
ATOM 526 O O . SER A 1 70 ? -11.304 5.035 2.341 1.00 93.50 70 SER A O 1
ATOM 528 N N . ALA A 1 71 ? -9.312 4.082 1.936 1.00 92.62 71 ALA A N 1
ATOM 529 C CA . ALA A 1 71 ? -8.651 5.270 1.403 1.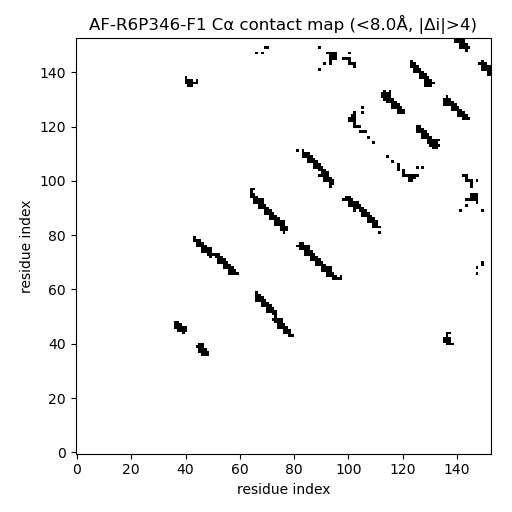00 92.62 71 ALA A CA 1
ATOM 530 C C . ALA A 1 71 ? -7.808 4.880 0.191 1.00 92.62 71 ALA A C 1
ATOM 532 O O . ALA A 1 71 ? -7.155 3.836 0.203 1.00 92.62 71 ALA A O 1
ATOM 533 N N . THR A 1 72 ? -7.854 5.700 -0.854 1.00 94.56 72 THR A N 1
ATOM 534 C CA . THR A 1 72 ? -7.011 5.551 -2.040 1.00 94.56 72 THR A CA 1
ATOM 535 C C . THR A 1 72 ? -6.032 6.705 -2.102 1.00 94.56 72 THR A C 1
ATOM 537 O O . THR A 1 72 ? -6.444 7.861 -2.022 1.00 94.56 72 THR A O 1
ATOM 540 N N . PHE A 1 73 ? -4.760 6.359 -2.259 1.00 92.56 73 PHE A N 1
ATOM 541 C CA . PHE A 1 73 ? -3.638 7.272 -2.405 1.00 92.56 73 PHE A CA 1
ATOM 542 C C . PHE A 1 73 ? -3.116 7.192 -3.835 1.00 92.56 73 PHE A C 1
ATOM 544 O O . PHE A 1 73 ? -2.973 6.091 -4.377 1.00 92.56 73 PHE A O 1
ATOM 551 N N . ALA A 1 74 ? -2.822 8.342 -4.429 1.00 92.50 74 ALA A N 1
ATOM 552 C CA . ALA A 1 74 ? -2.235 8.435 -5.756 1.00 92.50 74 ALA A CA 1
ATOM 553 C C . ALA A 1 74 ? -0.756 8.832 -5.672 1.00 92.50 74 ALA A C 1
ATOM 555 O O . ALA A 1 74 ? -0.357 9.674 -4.865 1.00 92.50 74 ALA A O 1
ATOM 556 N N . TYR A 1 75 ? 0.052 8.232 -6.539 1.00 92.19 75 TYR A N 1
ATOM 557 C CA . TYR A 1 75 ? 1.476 8.501 -6.671 1.00 92.19 75 TYR A CA 1
ATOM 558 C C . TYR A 1 75 ? 1.869 8.590 -8.141 1.00 92.19 75 TYR A C 1
ATOM 560 O O . TYR A 1 75 ? 1.222 8.004 -9.013 1.00 92.19 75 TYR A O 1
ATOM 568 N N . VAL A 1 76 ? 2.990 9.256 -8.394 1.00 91.94 76 VAL A N 1
ATOM 569 C CA . VAL A 1 76 ? 3.779 9.053 -9.609 1.00 91.94 76 VAL A CA 1
ATOM 570 C C . VAL A 1 76 ? 4.983 8.196 -9.240 1.00 91.94 76 VAL A C 1
ATOM 572 O O . VAL A 1 76 ? 5.733 8.546 -8.326 1.00 91.94 76 VAL A O 1
ATOM 575 N N . ILE A 1 77 ? 5.155 7.073 -9.932 1.00 92.56 77 ILE A N 1
ATOM 576 C CA . ILE A 1 77 ? 6.346 6.230 -9.845 1.00 92.56 77 ILE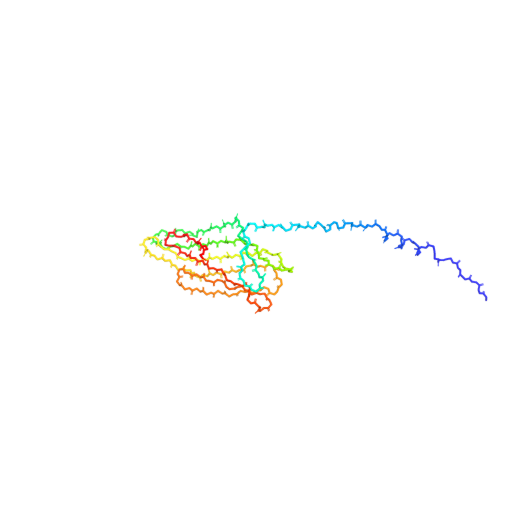 A CA 1
ATOM 577 C C . ILE A 1 77 ? 7.180 6.414 -11.106 1.00 92.56 77 ILE A C 1
ATOM 579 O O . ILE A 1 77 ? 6.637 6.476 -12.208 1.00 92.56 77 ILE A O 1
ATOM 583 N N . SER A 1 78 ? 8.493 6.544 -10.947 1.00 91.44 78 SER A N 1
ATOM 584 C CA . SER A 1 78 ? 9.384 6.801 -12.077 1.00 91.44 78 SER A CA 1
ATOM 585 C C . SER A 1 78 ? 10.770 6.193 -11.912 1.00 91.44 78 SER A C 1
ATOM 587 O O . SER A 1 78 ? 11.219 5.984 -10.787 1.00 91.44 78 SER A O 1
ATOM 589 N N . ASN A 1 79 ? 11.432 5.927 -13.032 1.00 89.31 79 ASN A N 1
ATOM 590 C CA . ASN A 1 79 ? 12.868 5.677 -13.163 1.00 89.31 79 ASN A CA 1
ATOM 591 C C . ASN A 1 79 ? 13.343 6.294 -14.502 1.00 89.31 79 ASN A C 1
ATOM 593 O O . ASN A 1 79 ? 12.624 7.105 -15.083 1.00 89.31 79 ASN A O 1
ATOM 597 N N . ASP A 1 80 ? 14.524 5.923 -15.001 1.00 86.31 80 ASP A N 1
ATOM 598 C CA . ASP A 1 80 ? 15.077 6.476 -16.250 1.00 86.31 80 ASP A CA 1
ATOM 599 C C . ASP A 1 80 ? 14.211 6.214 -17.505 1.00 86.31 80 ASP A C 1
ATOM 601 O O . ASP A 1 80 ? 14.286 6.971 -18.472 1.00 86.31 80 ASP A O 1
ATOM 605 N N . GLU A 1 81 ? 13.384 5.164 -17.504 1.00 85.69 81 GLU A N 1
ATOM 606 C CA . GLU A 1 81 ? 12.592 4.716 -18.664 1.00 85.69 81 GLU A CA 1
ATOM 607 C C . GLU A 1 81 ? 11.070 4.748 -18.417 1.00 85.69 81 GLU A C 1
ATOM 609 O O . GLU A 1 81 ? 10.281 4.683 -19.360 1.00 85.69 81 GLU A O 1
ATOM 614 N N . LEU A 1 82 ? 10.647 4.869 -17.157 1.00 86.25 82 LEU A N 1
ATOM 615 C CA . LEU A 1 82 ? 9.264 4.767 -16.703 1.00 86.25 82 LEU A CA 1
ATOM 616 C C . LEU A 1 82 ? 8.829 6.059 -16.012 1.00 86.25 82 LEU A C 1
ATOM 618 O O . LEU A 1 82 ? 9.513 6.544 -15.115 1.00 86.25 82 LEU A O 1
ATOM 622 N N . VAL A 1 83 ? 7.633 6.553 -16.335 1.00 91.69 83 VAL A N 1
ATOM 623 C CA . VAL A 1 83 ? 6.911 7.547 -15.527 1.00 91.69 83 VAL A CA 1
ATOM 624 C C . VAL A 1 83 ? 5.428 7.201 -15.568 1.00 91.69 83 VAL A C 1
ATOM 626 O O . VAL A 1 83 ? 4.776 7.416 -16.584 1.00 91.69 83 VAL A O 1
ATOM 629 N N . GLU A 1 84 ? 4.886 6.671 -14.472 1.00 93.38 84 GLU A N 1
ATOM 630 C CA . GLU A 1 84 ? 3.518 6.147 -14.441 1.00 93.38 84 GLU A CA 1
ATOM 631 C C . GLU A 1 84 ? 2.745 6.508 -13.174 1.00 93.38 84 GLU A C 1
ATOM 633 O O . GLU A 1 84 ? 3.313 6.800 -12.117 1.00 93.38 84 GLU A O 1
ATOM 638 N N . ARG A 1 85 ? 1.411 6.481 -13.279 1.00 93.38 85 ARG A N 1
ATOM 639 C CA . ARG A 1 85 ? 0.523 6.671 -12.124 1.00 93.38 85 ARG A CA 1
ATOM 640 C C . ARG A 1 85 ? 0.319 5.362 -11.374 1.00 93.38 85 ARG A C 1
ATOM 642 O O . ARG A 1 85 ? -0.107 4.364 -11.949 1.00 93.38 85 ARG A O 1
ATOM 649 N N . LEU A 1 86 ? 0.527 5.412 -10.064 1.00 94.44 86 LEU A N 1
ATOM 650 C CA . LEU A 1 86 ? 0.270 4.316 -9.140 1.00 94.44 86 LEU A CA 1
ATOM 651 C C . LEU A 1 86 ? -0.846 4.717 -8.175 1.00 94.44 86 LEU A C 1
ATOM 653 O O . LEU A 1 86 ? -0.738 5.715 -7.467 1.00 94.44 86 LEU A O 1
ATOM 657 N N . TYR A 1 87 ? -1.886 3.897 -8.097 1.00 95.12 87 TYR A N 1
ATOM 658 C CA . TYR A 1 87 ? -2.954 4.029 -7.114 1.00 95.12 87 TYR A CA 1
ATOM 659 C C . TYR A 1 87 ? -2.846 2.911 -6.088 1.00 95.12 87 TYR A C 1
ATOM 661 O O . TYR A 1 87 ? -2.730 1.741 -6.454 1.00 95.12 87 TYR A O 1
ATOM 669 N N . VAL A 1 88 ? -2.910 3.263 -4.807 1.00 95.94 88 VAL A N 1
ATOM 670 C CA . VAL A 1 88 ? -2.909 2.303 -3.703 1.00 95.94 88 VAL A CA 1
ATOM 671 C C . VAL A 1 88 ? -4.169 2.494 -2.880 1.00 95.94 88 VAL A C 1
ATOM 673 O O . VAL A 1 88 ? -4.364 3.546 -2.276 1.00 95.94 88 VAL A O 1
ATOM 676 N N . THR A 1 89 ? -5.016 1.471 -2.832 1.00 96.44 89 THR A N 1
ATOM 677 C CA . THR A 1 89 ? -6.227 1.465 -2.009 1.00 96.44 89 THR A CA 1
ATOM 678 C C . THR A 1 89 ? -6.004 0.592 -0.787 1.00 96.44 89 THR A C 1
ATOM 680 O O . THR A 1 89 ? -5.706 -0.595 -0.917 1.00 96.44 89 THR A O 1
ATOM 683 N N . VAL A 1 90 ? -6.177 1.173 0.396 1.00 97.06 90 VAL A N 1
ATOM 684 C CA . VAL A 1 90 ? -6.067 0.501 1.694 1.00 97.06 90 VAL A CA 1
ATOM 685 C C . VAL A 1 90 ? -7.440 0.469 2.345 1.00 97.06 90 VAL A C 1
ATOM 687 O O . VAL A 1 90 ? -8.127 1.492 2.394 1.00 97.06 90 VAL A O 1
ATOM 690 N N . SER A 1 91 ? -7.826 -0.691 2.865 1.00 95.75 91 SER A N 1
ATOM 691 C CA . SER A 1 91 ? -9.104 -0.898 3.541 1.00 95.75 91 SER A CA 1
ATOM 692 C C . SER A 1 91 ? -8.904 -1.567 4.895 1.00 95.75 91 SER A C 1
ATOM 694 O O . SER A 1 91 ? -8.007 -2.390 5.076 1.00 95.75 91 SER A O 1
ATOM 696 N N . GLY A 1 92 ? -9.760 -1.229 5.851 1.00 95.69 92 GLY A N 1
ATOM 697 C CA . GLY A 1 92 ? -9.730 -1.826 7.178 1.00 95.69 92 GLY A CA 1
ATOM 698 C C . GLY A 1 92 ? -10.981 -1.537 7.988 1.00 95.69 92 GLY A C 1
ATOM 699 O O . GLY A 1 92 ? -11.913 -0.879 7.518 1.00 95.69 92 GLY A O 1
ATOM 700 N N . ILE A 1 93 ? -10.986 -2.047 9.213 1.00 94.94 93 ILE A N 1
ATOM 701 C CA . ILE A 1 93 ? -12.062 -1.899 10.191 1.00 94.94 93 ILE A CA 1
ATOM 702 C C . ILE A 1 93 ? -11.487 -1.204 11.423 1.00 94.94 93 ILE A C 1
ATOM 704 O O . ILE A 1 93 ? -10.354 -1.466 11.815 1.00 94.94 93 ILE A O 1
ATOM 708 N N . TYR A 1 94 ? -12.250 -0.295 12.020 1.00 95.00 94 TYR A N 1
ATOM 709 C CA . TYR A 1 94 ? -11.853 0.401 13.240 1.00 95.00 94 TYR A CA 1
ATOM 710 C C . TYR A 1 94 ? -13.035 0.587 14.190 1.00 95.00 94 TYR A C 1
ATOM 712 O O . TYR A 1 94 ? -14.177 0.745 13.744 1.00 95.00 94 TYR A O 1
ATOM 720 N N . SER A 1 95 ? -12.761 0.664 15.492 1.00 92.69 95 SER A N 1
ATOM 721 C CA . SER A 1 95 ? -13.715 1.147 16.484 1.00 92.69 95 SER A CA 1
ATOM 722 C C . SER A 1 95 ? -13.103 2.203 17.395 1.00 92.69 95 SER A C 1
ATOM 724 O O . SER A 1 95 ? -12.141 1.968 18.122 1.00 92.69 95 SER A O 1
ATOM 726 N N . GLN A 1 96 ? -13.749 3.368 17.452 1.00 91.31 96 GLN A N 1
ATOM 727 C CA . GLN A 1 96 ? -13.418 4.391 18.452 1.00 91.31 96 GLN A CA 1
ATOM 728 C C . GLN A 1 96 ? -13.867 3.990 19.861 1.00 91.31 96 GLN A C 1
ATOM 730 O O . GLN A 1 96 ? -13.273 4.427 20.840 1.00 91.31 96 GLN A O 1
ATOM 735 N N . VAL A 1 97 ? -14.922 3.174 19.967 1.00 91.25 97 VAL A N 1
ATOM 736 C CA . VAL A 1 97 ? -15.450 2.701 21.256 1.00 91.25 97 VAL A CA 1
ATOM 737 C C . VAL A 1 97 ? -14.663 1.484 21.736 1.00 91.25 97 VAL A C 1
ATOM 739 O O . VAL A 1 97 ? -14.312 1.421 22.911 1.00 91.25 97 VAL A O 1
ATOM 742 N N . GLY A 1 98 ? -14.368 0.543 20.829 1.00 89.62 98 GLY A N 1
ATOM 743 C CA . GLY A 1 98 ? -13.522 -0.624 21.104 1.00 89.62 98 GLY A CA 1
ATOM 744 C C . GLY A 1 98 ? -12.036 -0.287 21.262 1.00 89.62 98 GLY A C 1
ATOM 745 O O . GLY A 1 98 ? -11.304 -1.046 21.889 1.00 89.62 98 GLY A O 1
ATOM 746 N N . ASN A 1 99 ? -11.610 0.882 20.768 1.00 93.31 99 ASN A N 1
ATOM 747 C CA . ASN A 1 99 ? -10.217 1.325 20.718 1.00 93.31 99 ASN A CA 1
ATOM 748 C C . ASN A 1 99 ? -9.305 0.339 19.966 1.00 93.31 99 ASN A C 1
ATOM 750 O O . ASN A 1 99 ? -8.179 0.060 20.380 1.00 93.31 99 ASN A O 1
ATOM 754 N N . ASP A 1 100 ? -9.802 -0.161 18.840 1.00 94.94 100 ASP A N 1
ATOM 755 C CA . ASP A 1 100 ? -9.131 -1.104 17.956 1.00 94.94 100 ASP A CA 1
ATOM 756 C C . ASP A 1 100 ? -9.189 -0.643 16.491 1.00 94.94 100 ASP A C 1
ATOM 758 O O . ASP A 1 100 ? -9.955 0.244 16.092 1.00 94.94 100 ASP A O 1
ATOM 762 N N . ALA A 1 101 ? -8.267 -1.182 15.703 1.00 96.44 101 ALA A N 1
ATOM 763 C CA . ALA A 1 101 ? -8.148 -0.932 14.280 1.00 96.44 101 ALA A CA 1
ATOM 764 C C . ALA A 1 101 ? -7.347 -2.065 13.651 1.00 96.44 101 ALA A C 1
ATOM 766 O O . ALA A 1 101 ? -6.279 -2.398 14.154 1.00 96.44 101 ALA A O 1
ATOM 767 N N . ASP A 1 102 ? -7.819 -2.576 12.522 1.00 97.25 102 ASP A N 1
ATOM 768 C CA . ASP A 1 102 ? -7.137 -3.606 11.752 1.00 97.25 102 ASP A CA 1
ATOM 769 C C . ASP A 1 102 ? -7.287 -3.319 10.261 1.00 97.25 102 ASP A C 1
ATOM 771 O O . ASP A 1 102 ? -8.382 -3.064 9.750 1.00 97.25 102 ASP A O 1
ATOM 775 N N . ILE A 1 103 ? -6.166 -3.350 9.545 1.00 97.62 103 ILE A N 1
ATOM 776 C CA . ILE A 1 103 ? -6.181 -3.318 8.087 1.00 97.62 103 ILE A CA 1
ATOM 777 C C . ILE A 1 103 ? -6.594 -4.705 7.609 1.00 97.62 103 ILE A C 1
ATOM 779 O O . ILE A 1 103 ? -6.065 -5.717 8.058 1.00 97.62 103 ILE A O 1
ATOM 783 N N . THR A 1 104 ? -7.552 -4.756 6.691 1.00 96.56 104 THR A N 1
ATOM 784 C CA . THR A 1 104 ? -8.062 -6.013 6.137 1.00 96.56 104 THR A CA 1
ATOM 785 C C . THR A 1 104 ? -7.448 -6.312 4.778 1.00 96.56 104 THR A C 1
ATOM 787 O O . THR A 1 104 ? -7.255 -7.477 4.433 1.00 96.56 104 THR A O 1
ATOM 790 N N . SER A 1 105 ? -7.110 -5.276 4.006 1.00 96.25 105 SER A N 1
ATOM 791 C CA . SER A 1 105 ? -6.514 -5.434 2.681 1.00 96.25 105 SER A CA 1
ATOM 792 C C . SER A 1 105 ? -5.835 -4.161 2.186 1.00 96.25 105 SER A C 1
ATOM 794 O O . SER A 1 105 ? -6.215 -3.049 2.551 1.00 96.25 105 SER A O 1
ATOM 796 N N . ALA A 1 106 ? -4.897 -4.333 1.259 1.00 96.88 106 ALA A N 1
ATOM 797 C CA . ALA A 1 106 ? -4.454 -3.279 0.361 1.00 96.88 106 ALA A CA 1
ATOM 798 C C . ALA A 1 106 ? -4.406 -3.820 -1.074 1.00 96.88 106 ALA A C 1
ATOM 800 O O . ALA A 1 106 ? -4.279 -5.027 -1.285 1.00 96.88 106 ALA A O 1
ATOM 801 N N . SER A 1 107 ? -4.519 -2.935 -2.055 1.00 95.88 107 SER A N 1
ATOM 802 C CA . SER A 1 107 ? -4.406 -3.271 -3.474 1.00 95.88 107 SER A CA 1
ATOM 803 C C . SER A 1 107 ? -3.761 -2.128 -4.240 1.00 95.88 107 SER A C 1
ATOM 805 O O . SER A 1 107 ? -3.839 -0.972 -3.814 1.00 95.88 107 SER A O 1
ATOM 807 N N . CYS A 1 108 ? -3.120 -2.457 -5.358 1.00 95.50 108 CYS A N 1
ATOM 808 C CA . CYS A 1 108 ? -2.427 -1.489 -6.193 1.00 95.50 108 CYS A CA 1
ATOM 809 C C . CYS A 1 108 ? -2.834 -1.615 -7.651 1.00 95.50 108 CYS A C 1
ATOM 811 O O . CYS A 1 108 ? -3.027 -2.720 -8.159 1.00 95.50 108 CYS A O 1
ATOM 813 N N . VAL A 1 109 ? -2.912 -0.467 -8.318 1.00 95.38 109 VAL A N 1
ATOM 814 C CA . VAL A 1 109 ? -3.163 -0.360 -9.752 1.00 95.38 109 VAL A CA 1
ATOM 815 C C . VAL A 1 109 ? -2.113 0.566 -10.350 1.00 95.38 109 VAL A C 1
ATOM 817 O O . VAL A 1 109 ? -1.998 1.720 -9.943 1.00 95.38 109 VAL A O 1
ATOM 820 N N . CYS A 1 110 ? -1.365 0.049 -11.316 1.00 93.75 110 CYS A N 1
ATOM 821 C CA . CYS A 1 110 ? -0.409 0.785 -12.133 1.00 93.75 110 CYS A CA 1
ATOM 822 C C . CYS A 1 110 ? -0.538 0.245 -13.565 1.00 93.75 110 CYS A C 1
ATOM 824 O O . CYS A 1 110 ? -0.586 -0.977 -13.720 1.00 93.75 110 CYS A O 1
ATOM 826 N N . PRO A 1 111 ? -0.642 1.101 -14.595 1.00 92.00 111 PRO A N 1
ATOM 827 C CA . PRO A 1 111 ? -0.792 0.656 -15.980 1.00 92.00 111 PRO A CA 1
ATOM 828 C C . PRO A 1 111 ? 0.533 0.219 -16.627 1.00 92.00 111 PRO A C 1
ATOM 830 O O . PRO A 1 111 ? 0.517 -0.217 -17.772 1.00 92.00 111 PRO A O 1
ATOM 833 N N . ALA A 1 112 ? 1.656 0.343 -15.916 1.00 91.94 112 ALA A N 1
ATOM 834 C CA . ALA A 1 112 ? 2.971 -0.037 -16.407 1.00 91.94 112 ALA A CA 1
ATOM 835 C C . ALA A 1 112 ? 3.080 -1.540 -16.698 1.00 91.94 112 ALA A C 1
ATOM 837 O O . ALA A 1 112 ? 2.662 -2.375 -15.888 1.00 91.94 112 ALA A O 1
ATOM 838 N N . ASP A 1 113 ? 3.732 -1.875 -17.808 1.00 90.31 113 ASP A N 1
ATOM 839 C CA . ASP A 1 113 ? 4.112 -3.251 -18.109 1.00 90.31 113 ASP A CA 1
ATOM 840 C C . ASP A 1 113 ? 5.051 -3.810 -17.028 1.00 90.31 113 ASP A C 1
ATOM 842 O O . ASP A 1 113 ? 5.813 -3.081 -16.389 1.00 90.31 113 ASP A O 1
ATOM 846 N N . GLY A 1 114 ? 4.947 -5.116 -16.771 1.00 92.06 114 GLY A N 1
ATOM 847 C CA . GLY A 1 114 ? 5.778 -5.795 -15.772 1.00 92.06 114 GLY A CA 1
ATOM 848 C C . GLY A 1 114 ? 5.454 -5.448 -14.314 1.00 92.06 114 GLY A C 1
ATOM 849 O O . GLY A 1 114 ? 6.086 -5.999 -13.410 1.00 92.06 114 GLY A O 1
ATOM 850 N N . PHE A 1 115 ? 4.479 -4.569 -14.052 1.00 96.50 115 PHE A N 1
ATOM 851 C CA . PHE A 1 115 ? 4.111 -4.186 -12.693 1.00 96.50 115 PHE A CA 1
ATOM 852 C C . PHE A 1 115 ? 3.536 -5.360 -11.894 1.00 96.50 115 PHE A C 1
ATOM 854 O O . PHE A 1 115 ? 2.599 -6.047 -12.306 1.00 96.50 115 PHE A O 1
ATOM 861 N N . GLY A 1 116 ? 4.053 -5.522 -10.681 1.00 96.88 116 GLY A N 1
ATOM 862 C CA . GLY A 1 116 ? 3.545 -6.436 -9.674 1.00 96.88 116 GLY A CA 1
ATOM 863 C C . GLY A 1 116 ? 3.580 -5.799 -8.291 1.00 96.88 116 GLY A C 1
ATOM 864 O O . GLY A 1 116 ? 4.252 -4.794 -8.044 1.00 96.88 116 GLY A O 1
ATOM 865 N N . TYR A 1 117 ? 2.838 -6.390 -7.360 1.00 97.62 117 TYR A N 1
ATOM 866 C CA . TYR A 1 117 ? 2.905 -5.988 -5.965 1.00 97.62 117 TYR A CA 1
ATOM 867 C C . TYR A 1 117 ? 2.600 -7.148 -5.025 1.00 97.62 117 TYR A C 1
ATOM 869 O O . TYR A 1 117 ? 1.918 -8.115 -5.370 1.00 97.62 117 TYR A O 1
ATOM 877 N N . ARG A 1 118 ? 3.082 -7.018 -3.791 1.00 97.19 118 ARG A N 1
ATOM 878 C CA . ARG A 1 118 ? 2.753 -7.907 -2.678 1.00 97.19 118 ARG A CA 1
ATOM 879 C C . ARG A 1 118 ? 2.351 -7.077 -1.472 1.00 97.19 118 ARG A C 1
ATOM 881 O O . ARG A 1 118 ? 2.964 -6.056 -1.183 1.00 97.19 118 ARG A O 1
ATOM 888 N N . VAL A 1 119 ? 1.370 -7.560 -0.720 1.00 97.56 119 VAL A N 1
ATOM 889 C CA . VAL A 1 119 ? 0.915 -6.911 0.512 1.00 97.56 119 VAL A CA 1
ATOM 890 C C . VAL A 1 119 ? 1.297 -7.754 1.722 1.00 97.56 119 VAL A C 1
ATOM 892 O O . VAL A 1 119 ? 1.125 -8.973 1.726 1.00 97.56 119 VAL A O 1
ATOM 895 N N . SER A 1 120 ? 1.812 -7.090 2.753 1.00 97.69 120 SER A N 1
ATOM 896 C CA . SER A 1 120 ? 1.979 -7.635 4.096 1.00 97.69 120 SER A CA 1
ATOM 897 C C . SER A 1 120 ? 1.097 -6.843 5.052 1.00 97.69 120 SER A C 1
ATOM 899 O O . SER A 1 120 ? 1.237 -5.625 5.146 1.00 97.69 120 SER A O 1
ATOM 901 N N . VAL A 1 121 ? 0.185 -7.519 5.743 1.00 97.38 121 VAL A N 1
ATOM 902 C CA . VAL A 1 121 ? -0.711 -6.916 6.738 1.00 97.38 121 VAL A CA 1
ATOM 903 C C . VAL A 1 121 ? -0.308 -7.415 8.120 1.00 97.38 121 VAL A C 1
ATOM 905 O O . VAL A 1 121 ? -0.122 -8.615 8.317 1.00 97.38 121 VAL A O 1
ATOM 908 N N . ASN A 1 122 ? -0.174 -6.495 9.073 1.00 95.81 122 ASN A N 1
ATOM 909 C CA . ASN A 1 122 ? 0.122 -6.789 10.468 1.00 95.81 122 ASN A CA 1
ATOM 910 C C . ASN A 1 122 ? -0.696 -5.861 11.378 1.00 95.81 122 ASN A C 1
ATOM 912 O O . ASN A 1 122 ? -0.279 -4.741 11.688 1.00 95.81 122 ASN A O 1
ATOM 916 N N . GLY A 1 123 ? -1.882 -6.331 11.770 1.00 96.38 123 GLY A N 1
ATOM 917 C CA . GLY A 1 123 ? -2.845 -5.563 12.557 1.00 96.38 123 GLY A CA 1
ATOM 918 C C . GLY A 1 123 ? -3.239 -4.268 11.849 1.00 96.38 123 GLY A C 1
ATOM 919 O O . GLY A 1 123 ? -3.710 -4.276 10.713 1.00 96.38 123 GLY A O 1
ATOM 920 N N . ASN A 1 124 ? -2.972 -3.131 12.490 1.00 97.19 124 ASN A N 1
ATOM 921 C CA . ASN A 1 124 ? -3.300 -1.812 11.957 1.00 97.19 124 ASN A CA 1
ATOM 922 C C . ASN A 1 124 ? -2.276 -1.224 10.975 1.00 97.19 124 ASN A C 1
ATOM 924 O O . ASN A 1 124 ? -2.441 -0.075 10.561 1.00 97.19 124 ASN A O 1
ATOM 928 N N . ILE A 1 125 ? -1.222 -1.965 10.627 1.00 98.00 125 ILE A N 1
ATOM 929 C CA . ILE 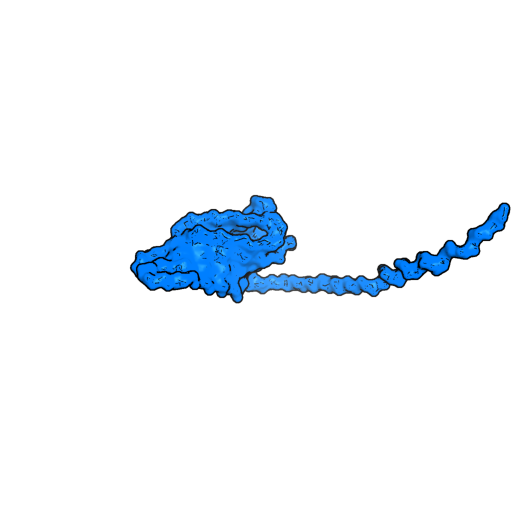A 1 125 ? -0.198 -1.548 9.665 1.00 98.00 125 ILE A CA 1
ATOM 930 C C . ILE A 1 125 ? -0.214 -2.493 8.466 1.00 98.00 125 ILE A C 1
ATOM 932 O O . ILE A 1 125 ? -0.308 -3.711 8.616 1.00 98.00 125 ILE A O 1
ATOM 936 N N . CYS A 1 126 ? -0.058 -1.939 7.267 1.00 97.50 126 CYS A N 1
ATOM 937 C CA . CYS A 1 126 ? 0.254 -2.726 6.084 1.00 97.50 126 CYS A CA 1
ATOM 938 C C . CYS A 1 126 ? 1.413 -2.119 5.305 1.00 97.50 126 CYS A C 1
ATOM 940 O O . CYS A 1 126 ? 1.554 -0.899 5.230 1.00 97.50 126 CYS A O 1
ATOM 942 N N . THR A 1 127 ? 2.194 -2.982 4.669 1.00 97.75 127 THR A N 1
ATOM 943 C CA . THR A 1 127 ? 3.256 -2.604 3.741 1.00 97.75 127 THR A CA 1
ATOM 944 C C . THR A 1 127 ? 2.962 -3.211 2.380 1.00 97.75 127 THR A C 1
ATOM 946 O O . THR A 1 127 ? 2.754 -4.421 2.252 1.00 97.75 127 THR A O 1
ATOM 949 N N . VAL A 1 128 ? 2.950 -2.358 1.365 1.00 97.75 128 VAL A N 1
ATOM 950 C CA . VAL A 1 128 ? 2.864 -2.726 -0.043 1.00 97.75 128 VAL A CA 1
ATOM 951 C C . VAL A 1 128 ? 4.275 -2.731 -0.609 1.00 97.75 128 VAL A C 1
ATOM 953 O O . VAL A 1 128 ? 4.943 -1.704 -0.581 1.00 97.75 128 VAL A O 1
ATOM 956 N N . TYR A 1 129 ? 4.712 -3.864 -1.141 1.00 96.62 129 TYR A N 1
ATOM 957 C CA . TYR A 1 129 ? 5.962 -4.011 -1.880 1.00 96.62 129 TYR A CA 1
ATOM 958 C C . TYR A 1 129 ? 5.659 -3.954 -3.372 1.00 96.62 129 TYR A C 1
ATOM 960 O O . TYR A 1 129 ? 4.753 -4.648 -3.830 1.00 96.62 129 TYR A O 1
ATOM 968 N N . LEU A 1 130 ? 6.407 -3.139 -4.106 1.00 96.88 130 LEU A N 1
ATOM 969 C CA . LEU A 1 130 ? 6.238 -2.894 -5.535 1.00 96.88 130 LEU A CA 1
ATOM 970 C C . LEU A 1 130 ? 7.349 -3.598 -6.311 1.00 96.88 130 LEU A C 1
ATOM 972 O O . LEU A 1 130 ? 8.514 -3.556 -5.901 1.00 96.88 130 LEU A O 1
ATOM 976 N N . THR A 1 131 ? 7.000 -4.197 -7.443 1.00 96.19 131 THR A N 1
ATOM 977 C CA . THR A 1 131 ? 7.946 -4.831 -8.363 1.00 96.19 131 THR A CA 1
ATOM 978 C C . THR A 1 131 ? 7.659 -4.424 -9.802 1.00 96.19 131 THR A C 1
ATOM 980 O O . THR A 1 131 ? 6.503 -4.218 -10.160 1.00 96.19 131 THR A O 1
ATOM 983 N N . PHE A 1 132 ? 8.701 -4.359 -10.623 1.00 94.19 132 PHE A N 1
ATOM 984 C CA . PHE A 1 132 ? 8.610 -4.230 -12.078 1.00 94.19 132 PHE A CA 1
ATOM 985 C C . PHE A 1 132 ? 9.539 -5.272 -12.683 1.00 94.19 132 PHE A C 1
ATOM 987 O O . PHE A 1 132 ? 10.699 -5.344 -12.278 1.00 94.19 132 PHE A O 1
ATOM 994 N N . ASP A 1 133 ? 9.014 -6.114 -13.572 1.00 92.88 133 ASP A N 1
ATOM 995 C CA . ASP A 1 133 ? 9.748 -7.237 -14.169 1.00 92.88 133 ASP A CA 1
ATOM 996 C C . ASP A 1 133 ? 10.447 -8.106 -13.105 1.00 92.88 133 ASP A C 1
ATOM 998 O O . ASP A 1 133 ? 11.630 -8.429 -13.195 1.00 92.88 133 ASP A O 1
ATOM 1002 N N . ASP A 1 134 ? 9.708 -8.423 -12.034 1.00 90.75 134 ASP A N 1
ATOM 1003 C CA . ASP A 1 134 ? 10.165 -9.171 -10.851 1.00 90.75 134 ASP A CA 1
ATOM 1004 C C . ASP A 1 134 ? 11.306 -8.517 -10.036 1.00 90.75 134 ASP A C 1
ATOM 1006 O O . ASP A 1 134 ? 11.791 -9.091 -9.055 1.00 90.75 134 ASP A O 1
ATOM 1010 N N . VAL A 1 135 ? 11.705 -7.284 -10.363 1.00 91.00 135 VAL A N 1
ATOM 1011 C CA . VAL A 1 135 ? 12.684 -6.497 -9.602 1.00 91.00 135 VAL A CA 1
ATOM 1012 C C . VAL A 1 135 ? 11.969 -5.591 -8.604 1.00 91.00 135 VAL A C 1
ATOM 1014 O O . VAL A 1 135 ? 11.058 -4.846 -8.952 1.00 91.00 135 VAL A O 1
ATOM 1017 N N . GLU A 1 136 ? 12.397 -5.616 -7.342 1.00 92.75 136 GLU A N 1
ATOM 1018 C CA . GLU A 1 136 ? 11.833 -4.760 -6.293 1.00 92.75 136 GLU A CA 1
ATOM 1019 C C . GLU A 1 136 ? 12.074 -3.272 -6.593 1.00 92.75 136 GLU A C 1
ATOM 1021 O O . GLU A 1 136 ? 13.216 -2.818 -6.621 1.00 92.75 136 GLU A O 1
ATOM 1026 N N . ALA A 1 137 ? 11.002 -2.501 -6.761 1.00 91.75 137 ALA A N 1
ATOM 1027 C CA . ALA A 1 137 ? 11.066 -1.050 -6.933 1.00 91.75 137 ALA A CA 1
ATOM 1028 C C . ALA A 1 137 ? 11.005 -0.306 -5.597 1.00 91.75 137 ALA A C 1
ATOM 1030 O O . ALA A 1 137 ? 11.536 0.792 -5.467 1.00 91.75 137 ALA A O 1
ATOM 1031 N N . GLY A 1 138 ? 10.405 -0.910 -4.571 1.00 93.31 138 GLY A N 1
ATOM 1032 C CA . GLY A 1 138 ? 10.378 -0.352 -3.224 1.00 93.31 138 GLY A CA 1
ATOM 1033 C C . GLY A 1 138 ? 9.157 -0.788 -2.435 1.00 93.31 138 GLY A C 1
ATOM 1034 O O . GLY A 1 138 ? 8.481 -1.752 -2.791 1.00 93.31 138 GLY A O 1
ATOM 1035 N N . ALA A 1 139 ? 8.875 -0.070 -1.352 1.00 94.31 139 ALA A N 1
ATOM 1036 C CA . ALA A 1 139 ? 7.726 -0.347 -0.509 1.00 94.31 139 ALA A CA 1
ATOM 1037 C C . ALA A 1 139 ? 7.077 0.933 0.025 1.00 94.31 139 ALA A C 1
ATOM 1039 O O . ALA A 1 139 ? 7.756 1.932 0.260 1.00 94.31 139 ALA A O 1
ATOM 1040 N N . ILE A 1 140 ? 5.764 0.880 0.248 1.00 95.62 140 ILE A N 1
ATOM 1041 C CA . ILE A 1 140 ? 4.966 1.959 0.833 1.00 95.62 140 ILE A CA 1
ATOM 1042 C C . ILE A 1 140 ? 4.188 1.383 2.013 1.00 95.62 140 ILE A C 1
ATOM 1044 O O . ILE A 1 140 ? 3.536 0.347 1.881 1.00 95.62 140 ILE A O 1
ATOM 1048 N N . SER A 1 141 ? 4.265 2.036 3.171 1.00 96.69 141 SER A N 1
ATOM 1049 C CA . SER A 1 141 ? 3.582 1.581 4.382 1.00 96.69 141 SER A CA 1
ATOM 1050 C C . SER A 1 141 ? 2.452 2.519 4.776 1.00 96.69 141 SER A C 1
ATOM 1052 O O . SER A 1 141 ? 2.535 3.733 4.589 1.00 96.69 141 SER A O 1
ATOM 1054 N N . TYR A 1 142 ? 1.402 1.937 5.347 1.00 97.56 142 TYR A N 1
ATOM 1055 C CA . TYR A 1 142 ? 0.213 2.641 5.806 1.00 97.56 142 TYR A CA 1
ATOM 1056 C C . TYR A 1 142 ? -0.190 2.167 7.191 1.00 97.56 142 TYR A C 1
ATOM 1058 O O . TYR A 1 142 ? 0.063 1.023 7.574 1.00 97.56 142 TYR A O 1
ATOM 1066 N N . LYS A 1 143 ? -0.871 3.050 7.917 1.00 97.56 143 LYS A N 1
ATOM 1067 C CA . LYS A 1 143 ? -1.438 2.780 9.231 1.00 97.56 143 LYS A CA 1
ATOM 1068 C C . LYS A 1 143 ? -2.896 3.210 9.289 1.00 97.56 143 LYS A C 1
ATOM 1070 O O . LYS A 1 143 ? -3.213 4.321 8.872 1.00 97.56 143 LYS A O 1
ATOM 1075 N N . LEU A 1 144 ? -3.748 2.364 9.863 1.00 97.50 144 LEU A N 1
ATOM 1076 C CA . LEU A 1 144 ? -5.114 2.700 10.259 1.00 97.50 144 LEU A CA 1
ATOM 1077 C C . LEU A 1 144 ? -5.139 3.055 11.752 1.00 97.50 144 LEU A C 1
ATOM 1079 O O . LEU A 1 144 ? -4.702 2.290 12.612 1.00 97.50 144 LEU A O 1
ATOM 1083 N N . ALA A 1 145 ? -5.639 4.239 12.079 1.00 96.69 145 ALA A N 1
ATOM 1084 C CA . ALA A 1 145 ? -5.859 4.660 13.455 1.00 96.69 145 ALA A CA 1
ATOM 1085 C C . ALA A 1 145 ? -7.265 4.272 13.938 1.00 96.69 145 ALA A C 1
ATOM 1087 O O . ALA A 1 145 ? -8.199 4.134 13.149 1.00 96.69 145 ALA A O 1
ATOM 1088 N N . THR A 1 146 ? -7.444 4.190 15.258 1.00 95.31 146 THR A N 1
ATOM 1089 C CA . THR A 1 146 ? -8.732 3.869 15.905 1.00 95.31 146 THR A CA 1
ATOM 1090 C C . THR A 1 146 ? -9.805 4.935 15.680 1.00 95.31 146 THR A C 1
ATOM 1092 O O . THR A 1 146 ? -10.976 4.698 15.946 1.00 95.31 146 THR A O 1
ATOM 1095 N N . ASN A 1 147 ? -9.443 6.110 15.151 1.00 91.88 147 ASN A N 1
ATOM 1096 C CA . ASN A 1 147 ? -10.389 7.138 14.713 1.00 91.88 147 ASN A CA 1
ATOM 1097 C C . ASN A 1 147 ? -10.831 6.988 13.244 1.00 91.88 147 ASN A C 1
ATOM 1099 O O . ASN A 1 147 ? -11.687 7.753 12.796 1.00 91.88 147 ASN A O 1
ATOM 1103 N N . GLY A 1 148 ? -10.288 6.007 12.516 1.00 90.81 148 GLY A N 1
ATOM 1104 C CA . GLY A 1 148 ? -10.582 5.747 11.109 1.00 90.81 148 GLY A CA 1
ATOM 1105 C C . GLY A 1 148 ? -9.684 6.489 10.121 1.00 90.81 148 GLY A C 1
ATOM 1106 O O . GLY A 1 148 ? -9.940 6.427 8.921 1.00 90.81 148 GLY A O 1
ATOM 1107 N N . SER A 1 149 ? -8.660 7.207 10.591 1.00 93.19 149 SER A N 1
ATOM 1108 C CA . SER A 1 149 ? -7.664 7.824 9.711 1.00 93.19 149 SER A CA 1
ATOM 1109 C C . SER A 1 149 ? -6.734 6.759 9.133 1.00 93.19 149 SER A C 1
ATOM 1111 O O . SER A 1 149 ? -6.183 5.960 9.892 1.00 93.19 149 SER A O 1
ATOM 1113 N N . ILE A 1 150 ? -6.552 6.755 7.811 1.00 95.69 150 ILE A N 1
ATOM 1114 C CA . ILE A 1 150 ? -5.549 5.930 7.131 1.00 95.69 150 ILE A CA 1
ATOM 1115 C C . ILE A 1 150 ? -4.449 6.868 6.649 1.00 95.69 150 ILE A C 1
ATOM 1117 O O . ILE A 1 150 ? -4.728 7.805 5.911 1.00 95.69 150 ILE A O 1
ATOM 1121 N N . THR A 1 151 ? -3.205 6.624 7.052 1.00 94.31 151 THR A N 1
ATOM 1122 C CA . THR A 1 151 ? -2.073 7.499 6.712 1.00 94.31 151 THR A CA 1
ATOM 1123 C C . THR A 1 151 ? -0.879 6.705 6.214 1.00 94.31 151 THR A C 1
ATOM 1125 O O . THR A 1 151 ? -0.581 5.642 6.760 1.00 94.31 151 THR A O 1
ATOM 1128 N N . LYS A 1 152 ? -0.152 7.260 5.241 1.00 93.25 152 LYS A N 1
ATOM 1129 C CA . LYS A 1 152 ? 1.196 6.809 4.869 1.00 93.25 152 LYS A CA 1
ATOM 1130 C C . LYS A 1 152 ? 2.164 7.034 6.045 1.00 93.25 152 LYS A C 1
ATOM 1132 O O . LYS A 1 152 ? 2.077 8.079 6.693 1.00 93.25 152 LYS A O 1
ATOM 1137 N N . ILE A 1 153 ? 3.055 6.075 6.317 1.00 92.56 153 ILE A N 1
ATOM 1138 C CA . ILE A 1 153 ? 4.068 6.129 7.395 1.00 92.56 153 ILE A CA 1
ATOM 1139 C C . ILE A 1 153 ? 5.472 5.794 6.897 1.00 92.56 153 ILE A C 1
ATOM 1141 O O . ILE A 1 153 ? 5.585 5.077 5.877 1.00 92.56 153 ILE A O 1
#

Nearest PDB structures (foldseek):
  8h2t-assembly1_H  TM=5.435E-01  e=1.073E+00  Variovorax paradoxus
  8p94-assembly1_U  TM=4.672E-01  e=3.490E+00  Mus musculus
  3e99-assembly1_A  TM=4.608E-01  e=3.315E+00  Burkholderia mallei ATCC 23344
  3ksp-assembly1_A-2  TM=4.160E-01  e=6.798E+00  Exiguobacterium sibiricum 255-15
  7qoo-assembly1_P  TM=3.394E-01  e=3.867E+00  Homo sapiens

Mean predicted aligned error: 13.27 Å

Foldseek 3Di:
DDDDDDDDPPVVPPPPPDDDPPPPPPPPPPPPPPPVAFDQFDDQKTKGWDPDKDKDKDDDDVPDQKTKIKIKTWIWMDGPVDTWIKIKMWIWIAGPVVQAIFTPDMDMDIPDAQWDWDWDTDGQKIKIWIDRVNHTRHIWMWGAGNVGDIDTD